Protein AF-A0A1G9VKJ0-F1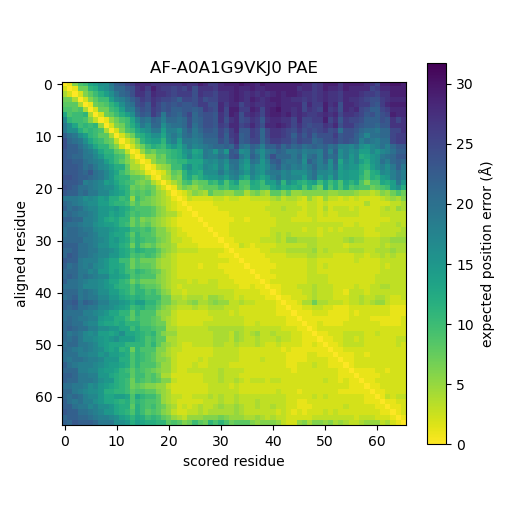 (afdb_monomer)

Foldseek 3Di:
DDDDDDPPPPDDPPVCPVPQDAALVVCVVVVVVVVLCVQQVPFQWAAPPPRRTGPDQSNHPHIDGD

Radius of gyration: 14.69 Å; Cα contacts (8 Å, |Δi|>4): 89; chains: 1; bounding box: 40×36×31 Å

Structure (mmCIF, N/CA/C/O backbone):
data_AF-A0A1G9VKJ0-F1
#
_entry.id   AF-A0A1G9VKJ0-F1
#
loop_
_atom_site.group_PDB
_atom_site.id
_atom_site.type_symbol
_atom_site.label_atom_id
_atom_site.label_alt_id
_atom_site.label_comp_id
_atom_site.label_asym_id
_atom_site.label_entity_id
_atom_site.l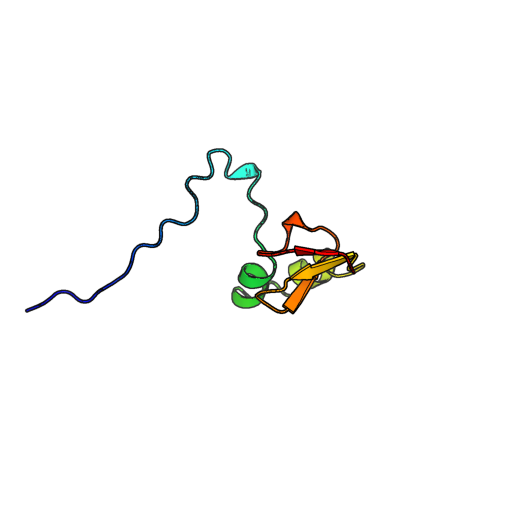abel_seq_id
_atom_site.pdbx_PDB_ins_code
_atom_site.Cartn_x
_atom_site.Cartn_y
_atom_site.Cartn_z
_atom_site.occupancy
_atom_site.B_iso_or_equiv
_atom_site.auth_seq_id
_atom_site.auth_comp_id
_atom_site.auth_asym_id
_atom_site.auth_atom_id
_atom_site.pdbx_PDB_model_num
ATOM 1 N N . MET A 1 1 ? 31.627 21.081 17.659 1.00 41.56 1 MET A N 1
ATOM 2 C CA . MET A 1 1 ? 30.175 20.813 17.643 1.00 41.56 1 MET A CA 1
ATOM 3 C C . MET A 1 1 ? 29.849 20.215 16.286 1.00 41.56 1 MET A C 1
ATOM 5 O O . MET A 1 1 ? 29.854 20.929 15.297 1.00 41.56 1 MET A O 1
ATOM 9 N N . THR A 1 2 ? 29.730 18.895 16.215 1.00 43.47 2 THR A N 1
ATOM 10 C CA . THR A 1 2 ? 29.331 18.158 15.008 1.00 43.47 2 THR A CA 1
ATOM 11 C C . THR A 1 2 ? 27.823 18.302 14.795 1.00 43.47 2 THR A C 1
ATOM 13 O O . THR A 1 2 ? 27.089 17.995 15.737 1.00 43.47 2 THR A O 1
ATOM 16 N N . PRO A 1 3 ? 27.329 18.712 13.615 1.00 48.19 3 PRO A N 1
ATOM 17 C CA . PRO A 1 3 ? 25.935 18.480 13.275 1.00 48.19 3 PRO A CA 1
ATOM 18 C C . PRO A 1 3 ? 25.719 16.991 12.983 1.00 48.19 3 PRO A C 1
ATOM 20 O O . PRO A 1 3 ? 26.522 16.334 12.315 1.00 48.19 3 PRO A O 1
ATOM 23 N N . ALA A 1 4 ? 24.658 16.467 13.588 1.00 52.16 4 ALA A N 1
ATOM 24 C CA . ALA A 1 4 ? 24.202 15.102 13.453 1.00 52.16 4 ALA A CA 1
ATOM 25 C C . ALA A 1 4 ? 23.764 14.805 12.015 1.00 52.16 4 ALA A C 1
ATOM 27 O O . ALA A 1 4 ? 23.315 15.671 11.271 1.00 52.16 4 ALA A O 1
ATOM 28 N N . LYS A 1 5 ? 23.941 13.536 11.668 1.00 55.72 5 LYS A N 1
ATOM 29 C CA . LYS A 1 5 ? 23.523 12.889 10.436 1.00 55.72 5 LYS A CA 1
ATOM 30 C C . LYS A 1 5 ? 22.007 12.979 10.287 1.00 55.72 5 LYS A C 1
ATOM 32 O O . LYS A 1 5 ? 21.310 12.445 11.141 1.00 55.72 5 LYS A O 1
ATOM 37 N N . GLU A 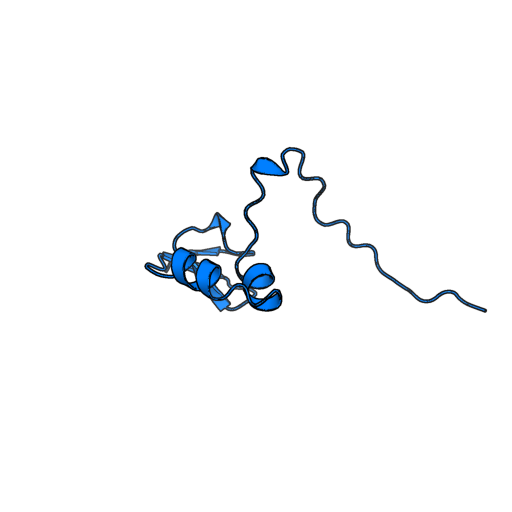1 6 ? 21.539 13.488 9.159 1.00 47.50 6 GLU A N 1
ATOM 38 C CA . GLU A 1 6 ? 20.282 13.044 8.566 1.00 47.50 6 GLU A CA 1
ATOM 39 C C . GLU A 1 6 ? 20.592 12.716 7.110 1.00 47.50 6 GLU A C 1
ATOM 41 O O . GLU A 1 6 ? 20.936 13.562 6.290 1.00 47.50 6 GLU A O 1
ATOM 46 N N . SER A 1 7 ? 20.648 11.417 6.841 1.00 50.47 7 SER A N 1
ATOM 47 C CA . SER A 1 7 ? 20.793 10.854 5.512 1.00 50.47 7 SER A CA 1
ATOM 48 C C . SER A 1 7 ? 19.537 11.190 4.723 1.00 50.47 7 SER A C 1
ATOM 50 O O . SER A 1 7 ? 18.529 10.497 4.831 1.00 50.47 7 SER A O 1
ATOM 52 N N . GLU A 1 8 ? 19.624 12.264 3.949 1.00 48.59 8 GLU A N 1
ATOM 53 C CA . GLU A 1 8 ? 18.659 12.673 2.938 1.00 48.59 8 GLU A CA 1
ATOM 54 C C . GLU A 1 8 ? 18.648 11.620 1.821 1.00 48.59 8 GLU A C 1
ATOM 56 O O . GLU A 1 8 ? 19.304 11.723 0.785 1.00 48.59 8 GLU A O 1
ATOM 61 N N . GLN A 1 9 ? 17.950 10.514 2.068 1.00 48.59 9 GLN A N 1
ATOM 62 C CA . GLN A 1 9 ? 17.565 9.593 1.015 1.00 48.59 9 GLN A CA 1
ATOM 63 C C . GLN A 1 9 ? 16.441 10.270 0.237 1.00 48.59 9 GLN A C 1
ATOM 65 O O . GLN A 1 9 ? 15.265 10.121 0.558 1.00 48.59 9 GLN A O 1
ATOM 70 N N . SER A 1 10 ? 16.829 11.045 -0.777 1.00 42.94 10 SER A N 1
ATOM 71 C CA . SER A 1 10 ? 15.945 11.486 -1.853 1.00 42.94 10 SER A CA 1
ATOM 72 C C . SER A 1 10 ? 15.426 10.247 -2.584 1.00 42.94 10 SER A C 1
ATOM 74 O O . SER A 1 10 ? 15.997 9.786 -3.570 1.00 42.94 10 SER A O 1
ATOM 76 N N . TYR A 1 11 ? 14.372 9.637 -2.053 1.00 50.22 11 TYR A N 1
ATOM 77 C CA . TYR A 1 11 ? 13.506 8.795 -2.854 1.00 50.22 11 TYR A CA 1
ATOM 78 C C . TYR A 1 11 ? 12.416 9.715 -3.381 1.00 50.22 11 TYR A C 1
ATOM 80 O O . TYR A 1 11 ? 11.628 10.232 -2.592 1.00 50.22 11 TYR A O 1
ATOM 88 N N . ASN A 1 12 ? 12.422 9.914 -4.702 1.00 56.16 12 ASN A N 1
ATOM 89 C CA . ASN A 1 12 ? 11.365 10.487 -5.548 1.00 56.16 12 ASN A CA 1
ATOM 90 C C . ASN A 1 12 ? 11.791 11.700 -6.384 1.00 56.16 12 ASN A C 1
ATOM 92 O O . ASN A 1 12 ? 11.068 12.690 -6.457 1.00 56.16 12 ASN A O 1
ATOM 96 N N . GLU A 1 13 ? 12.849 11.564 -7.186 1.00 46.84 13 GLU A N 1
ATOM 97 C CA . GLU A 1 13 ? 12.881 12.250 -8.488 1.00 46.84 13 GLU A CA 1
ATOM 98 C C . GLU A 1 13 ? 11.898 11.563 -9.456 1.00 46.84 13 GLU A C 1
ATOM 100 O O . GLU A 1 13 ? 12.263 11.021 -10.496 1.00 46.84 13 GLU A O 1
ATOM 105 N N . CYS A 1 14 ? 10.618 11.520 -9.080 1.00 52.81 14 CYS A N 1
ATOM 106 C CA . CYS A 1 14 ? 9.567 11.030 -9.954 1.00 52.81 14 CYS A CA 1
ATOM 107 C C . CYS A 1 14 ? 9.063 12.220 -10.760 1.00 52.81 14 CYS A C 1
ATOM 109 O O . CYS A 1 14 ? 8.370 13.094 -10.239 1.00 52.81 14 CYS A O 1
ATOM 111 N N . THR A 1 15 ? 9.419 12.261 -12.041 1.00 53.44 15 THR A N 1
ATOM 112 C CA . THR A 1 15 ? 9.074 13.339 -12.984 1.00 53.44 15 THR A CA 1
ATOM 113 C C . THR A 1 15 ? 7.569 13.497 -13.220 1.00 53.44 15 THR A C 1
ATOM 115 O O . THR A 1 15 ? 7.146 14.419 -13.913 1.00 53.44 15 THR A O 1
ATOM 118 N N . ASN A 1 16 ? 6.749 12.623 -12.632 1.00 49.34 16 ASN A N 1
ATOM 119 C CA . ASN A 1 16 ? 5.303 12.630 -12.753 1.00 49.34 16 ASN A CA 1
ATOM 120 C C . ASN A 1 16 ? 4.647 12.334 -11.393 1.00 49.34 16 ASN A C 1
ATOM 122 O O . ASN A 1 16 ? 4.060 11.276 -11.177 1.00 49.34 16 ASN A O 1
ATOM 126 N N . ALA A 1 17 ? 4.748 13.281 -10.454 1.00 51.81 17 ALA A N 1
ATOM 127 C CA . ALA A 1 17 ? 4.178 13.164 -9.105 1.00 51.81 17 ALA A CA 1
ATOM 128 C C . ALA A 1 17 ? 2.672 12.815 -9.092 1.00 51.81 17 ALA A C 1
ATOM 130 O O . ALA A 1 17 ? 2.194 12.207 -8.142 1.00 51.81 17 ALA A O 1
ATOM 131 N N . GLN A 1 18 ? 1.933 13.125 -10.165 1.00 52.44 18 GLN A N 1
ATOM 132 C CA . GLN A 1 18 ? 0.515 12.765 -10.328 1.00 52.44 18 GLN A CA 1
ATOM 133 C C . GLN A 1 18 ? 0.273 11.260 -10.543 1.00 52.44 18 GLN A C 1
ATOM 135 O O . GLN A 1 18 ? -0.851 10.789 -10.397 1.00 52.44 18 GLN A O 1
ATOM 140 N N . GLN A 1 19 ? 1.306 10.505 -10.920 1.00 54.34 19 GLN A N 1
ATOM 141 C CA . GLN A 1 19 ? 1.253 9.056 -11.138 1.00 54.34 19 GLN A CA 1
ATOM 142 C C . GLN A 1 19 ? 1.892 8.274 -9.983 1.00 54.34 19 GLN A C 1
ATOM 144 O O . GLN A 1 19 ? 1.833 7.046 -9.983 1.00 54.34 19 GLN A O 1
ATOM 149 N N . HIS A 1 20 ? 2.489 8.953 -8.995 1.00 61.50 20 HIS A N 1
ATOM 150 C CA . HIS A 1 20 ? 3.057 8.274 -7.837 1.00 61.50 20 HIS A CA 1
ATOM 151 C C . HIS A 1 20 ? 1.930 7.843 -6.899 1.00 61.50 20 HIS A C 1
ATOM 153 O O . HIS A 1 20 ? 1.469 8.601 -6.048 1.00 61.50 20 HIS A O 1
ATOM 159 N N . ARG A 1 21 ? 1.446 6.615 -7.085 1.00 66.75 21 ARG A N 1
ATOM 160 C CA . ARG A 1 21 ? 0.579 5.963 -6.106 1.00 66.75 21 ARG A CA 1
ATOM 161 C C . ARG A 1 21 ? 1.397 5.682 -4.851 1.00 66.75 21 ARG A C 1
ATOM 163 O O . ARG A 1 21 ? 2.445 5.047 -4.920 1.00 66.75 21 ARG A O 1
ATOM 170 N N . GLU A 1 22 ? 0.920 6.168 -3.708 1.00 77.56 22 GLU A N 1
ATOM 171 C CA . GLU A 1 22 ? 1.515 5.835 -2.416 1.00 77.56 22 GLU A CA 1
ATOM 172 C C . GLU A 1 22 ? 1.430 4.320 -2.192 1.00 77.56 22 GLU A C 1
ATOM 174 O O . GLU A 1 22 ? 0.364 3.709 -2.331 1.00 77.56 22 GLU A O 1
ATOM 179 N N . HIS A 1 23 ? 2.564 3.706 -1.851 1.00 86.38 23 HIS A N 1
ATOM 180 C CA . HIS A 1 23 ? 2.596 2.297 -1.488 1.00 86.38 23 HIS A CA 1
ATOM 181 C C . HIS A 1 23 ? 1.873 2.063 -0.157 1.00 86.38 23 HIS A C 1
ATOM 183 O O . HIS A 1 23 ? 1.885 2.897 0.751 1.00 86.38 23 HIS A O 1
ATOM 189 N N . LEU A 1 24 ? 1.329 0.860 0.001 1.00 87.38 24 LEU A N 1
ATOM 190 C CA . LEU A 1 24 ? 0.594 0.423 1.184 1.00 87.38 24 LEU A CA 1
ATOM 191 C C . LEU A 1 24 ? 1.389 0.551 2.487 1.00 87.38 24 LEU A C 1
ATOM 193 O O . LEU A 1 24 ? 0.780 0.797 3.521 1.00 87.38 24 LEU A O 1
ATOM 197 N N . CYS A 1 25 ? 2.722 0.429 2.469 1.00 86.56 25 CYS A N 1
ATOM 198 C CA . CYS A 1 25 ? 3.529 0.638 3.679 1.00 86.56 25 CYS A CA 1
ATOM 199 C C . CYS A 1 25 ? 3.373 2.058 4.234 1.00 86.56 25 CYS A C 1
ATOM 201 O O . CYS A 1 25 ? 3.074 2.217 5.412 1.00 86.56 25 CYS A O 1
ATOM 203 N N . ILE A 1 26 ? 3.461 3.064 3.364 1.00 86.56 26 ILE A N 1
ATOM 204 C CA . ILE A 1 26 ? 3.338 4.469 3.744 1.00 86.56 26 ILE A CA 1
ATOM 205 C C . ILE A 1 26 ? 1.906 4.764 4.193 1.00 86.56 26 ILE A C 1
ATOM 207 O O . ILE A 1 26 ? 1.698 5.408 5.218 1.00 86.56 26 ILE A O 1
ATOM 211 N N . LEU A 1 27 ? 0.907 4.231 3.481 1.00 89.38 27 LEU A N 1
ATOM 212 C CA . LEU A 1 27 ? -0.501 4.392 3.857 1.00 89.38 27 LEU A CA 1
ATOM 213 C C . LEU A 1 27 ? -0.810 3.781 5.234 1.00 89.38 27 LEU A C 1
ATOM 215 O O . LEU A 1 27 ? -1.577 4.361 6.005 1.00 89.38 27 LEU A O 1
ATOM 219 N N . MET A 1 28 ? -0.205 2.635 5.564 1.00 86.62 28 MET A N 1
ATOM 220 C CA . MET A 1 28 ? -0.319 2.022 6.889 1.00 86.62 28 MET A CA 1
ATOM 221 C C . MET A 1 28 ? 0.348 2.879 7.972 1.00 86.62 28 MET A C 1
ATOM 223 O O . MET A 1 28 ? -0.265 3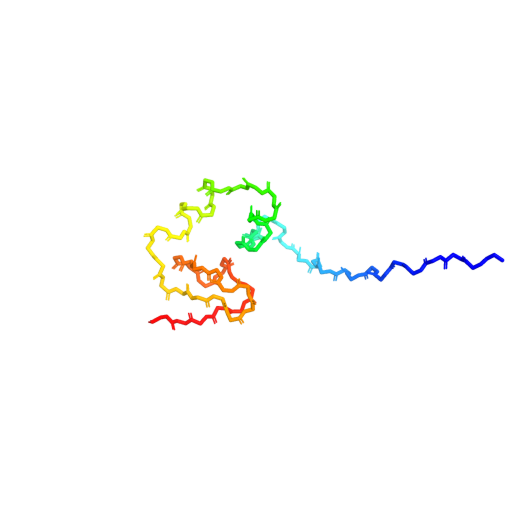.099 9.014 1.00 86.62 28 MET A O 1
ATOM 227 N N . GLU A 1 29 ? 1.549 3.409 7.723 1.00 86.94 29 GLU A N 1
ATOM 228 C CA . GLU A 1 29 ? 2.256 4.301 8.658 1.00 86.94 29 GLU A CA 1
ATOM 229 C C . GLU A 1 29 ? 1.501 5.616 8.905 1.00 86.94 29 GLU A C 1
ATOM 231 O O . GLU A 1 29 ? 1.438 6.097 10.034 1.00 86.94 29 GLU A O 1
ATOM 236 N N . GLN A 1 30 ? 0.851 6.164 7.876 1.00 87.94 30 GLN A N 1
ATOM 237 C CA . GLN A 1 30 ? -0.014 7.345 7.979 1.00 87.94 30 GLN A CA 1
ATOM 238 C C . GLN A 1 30 ? -1.374 7.053 8.643 1.00 87.94 30 GLN A C 1
ATOM 24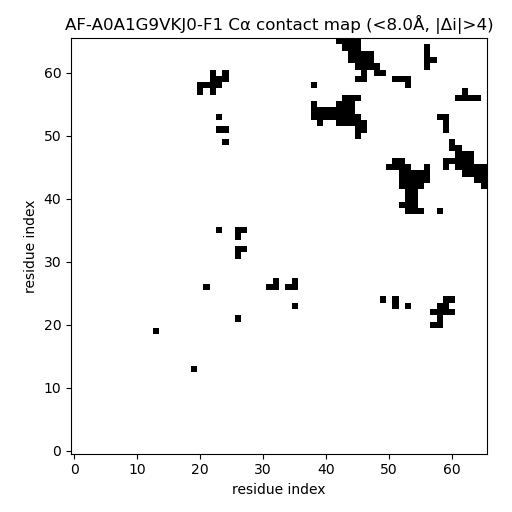0 O O . GLN A 1 30 ? -2.186 7.962 8.817 1.00 87.94 30 GLN A O 1
ATOM 245 N N . GLY A 1 31 ? -1.677 5.793 8.976 1.00 90.25 31 GLY A N 1
ATOM 246 C CA . GLY A 1 31 ? -2.959 5.402 9.564 1.00 90.25 31 GLY A CA 1
ATOM 247 C C . GLY A 1 31 ? -4.145 5.450 8.591 1.00 90.25 31 GLY A C 1
ATOM 248 O O . GLY A 1 31 ? -5.297 5.379 9.026 1.00 90.25 31 GL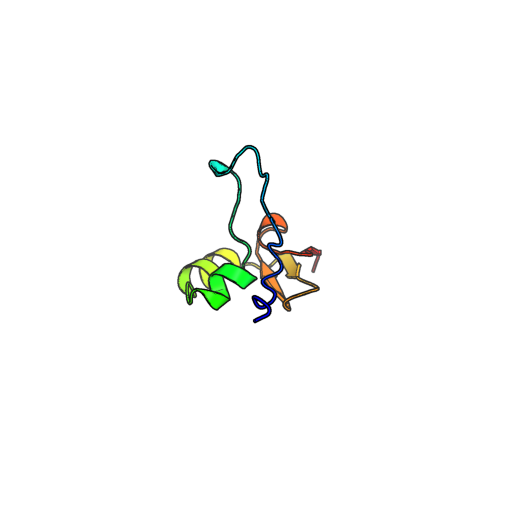Y A O 1
ATOM 249 N N . ARG A 1 32 ? -3.905 5.514 7.272 1.00 90.62 32 ARG A N 1
ATOM 250 C CA . ARG A 1 32 ? -4.931 5.531 6.206 1.00 90.62 32 ARG A CA 1
ATOM 251 C C . ARG A 1 32 ? -5.494 4.136 5.936 1.00 90.62 32 ARG A C 1
ATOM 253 O O . ARG A 1 32 ? -5.565 3.658 4.807 1.00 90.62 32 ARG A O 1
ATOM 260 N N . SER A 1 33 ? -5.944 3.485 6.999 1.00 89.12 33 SER A N 1
ATOM 261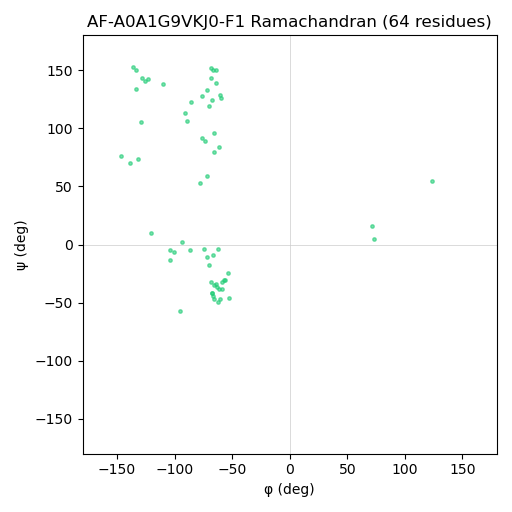 C CA . SER A 1 33 ? -6.446 2.107 7.020 1.00 89.12 33 SER A CA 1
ATOM 262 C C . SER A 1 33 ? -7.613 1.857 6.058 1.00 89.12 33 SER A C 1
ATOM 264 O O . SER A 1 33 ? -7.723 0.761 5.509 1.00 89.12 33 SER A O 1
ATOM 266 N N . ARG A 1 34 ? -8.449 2.866 5.785 1.00 92.06 34 ARG A N 1
ATOM 267 C CA . ARG A 1 34 ? -9.502 2.775 4.761 1.00 92.06 34 ARG A CA 1
ATOM 268 C C . ARG A 1 34 ? -8.923 2.544 3.367 1.00 92.06 34 ARG A C 1
ATOM 270 O O . ARG A 1 34 ? -9.360 1.637 2.673 1.00 92.06 34 ARG A O 1
ATOM 277 N N . GLU A 1 35 ? -7.934 3.341 2.988 1.00 89.94 35 GLU A N 1
ATOM 278 C CA . GLU A 1 35 ? -7.314 3.257 1.668 1.00 89.94 35 GLU A CA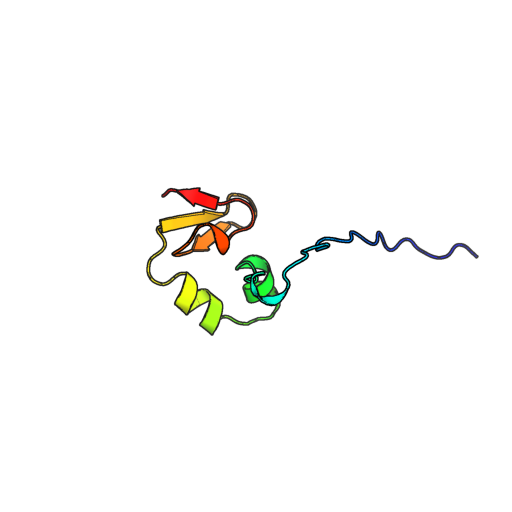 1
ATOM 279 C C . GLU A 1 35 ? -6.538 1.949 1.534 1.00 89.94 35 GLU A C 1
ATOM 281 O O . GLU A 1 35 ? -6.690 1.228 0.556 1.00 89.94 35 GLU A O 1
ATOM 286 N N . VAL A 1 36 ? -5.813 1.560 2.586 1.00 90.81 36 VAL A N 1
ATOM 287 C CA . VAL A 1 36 ? -5.177 0.239 2.670 1.00 90.81 36 VAL A CA 1
ATOM 288 C C . VAL A 1 36 ? -6.201 -0.871 2.423 1.00 90.81 36 VAL A C 1
ATOM 290 O O . VAL A 1 36 ? -5.946 -1.766 1.622 1.00 90.81 36 VAL A O 1
ATOM 293 N N . SER A 1 37 ? -7.378 -0.797 3.051 1.00 91.75 37 SER A N 1
ATOM 294 C CA . SER A 1 37 ? -8.444 -1.797 2.904 1.00 91.75 37 SER A CA 1
ATOM 295 C C . SER A 1 37 ? -9.028 -1.831 1.488 1.00 91.75 37 SER A C 1
ATOM 297 O O . SER A 1 37 ? -9.146 -2.904 0.899 1.00 91.75 37 SER A O 1
ATOM 299 N N . GLU A 1 38 ? -9.343 -0.674 0.898 1.00 93.06 38 GLU A N 1
ATOM 300 C CA . GLU A 1 38 ? -9.862 -0.571 -0.478 1.00 93.06 38 GLU A CA 1
ATOM 301 C C . GLU A 1 38 ? -8.870 -1.174 -1.493 1.00 93.06 38 GLU A C 1
ATOM 303 O O . GLU A 1 38 ? -9.255 -1.890 -2.422 1.00 93.06 38 GLU A O 1
ATOM 308 N N . ARG A 1 39 ? -7.568 -0.965 -1.271 1.00 90.25 39 ARG A N 1
ATOM 309 C CA . ARG A 1 39 ? -6.492 -1.447 -2.150 1.00 90.25 39 ARG A CA 1
ATOM 310 C C . ARG A 1 39 ? -6.016 -2.869 -1.854 1.00 90.25 39 ARG A C 1
ATOM 312 O O . ARG A 1 39 ? -5.221 -3.402 -2.621 1.00 90.25 39 ARG A O 1
ATOM 319 N N . SER A 1 40 ? -6.533 -3.490 -0.796 1.00 91.31 40 SER A N 1
ATOM 320 C CA . SER A 1 40 ? -6.247 -4.876 -0.395 1.00 91.31 40 SER A CA 1
ATOM 321 C C . SER A 1 40 ? -7.493 -5.768 -0.354 1.00 91.31 40 SER A C 1
ATOM 323 O O . SER A 1 40 ? -7.424 -6.897 0.121 1.00 91.31 40 SER A O 1
ATOM 325 N N . THR A 1 41 ? -8.639 -5.290 -0.858 1.00 94.12 41 THR A N 1
ATOM 326 C CA . THR A 1 41 ? -9.916 -6.029 -0.824 1.00 94.12 41 THR A CA 1
ATOM 327 C C . THR A 1 41 ? -9.881 -7.333 -1.638 1.00 94.12 41 THR A C 1
ATOM 329 O O . THR A 1 41 ? -10.516 -8.310 -1.256 1.00 94.12 41 THR A O 1
ATOM 332 N N . HIS A 1 42 ? -9.142 -7.365 -2.748 1.00 93.06 42 HIS A N 1
ATOM 333 C CA . HIS A 1 42 ? -8.939 -8.534 -3.611 1.00 93.06 42 HIS A CA 1
ATOM 334 C C . HIS A 1 42 ? -7.447 -8.699 -3.915 1.00 93.06 42 HIS A C 1
ATOM 336 O O . HIS A 1 42 ? -7.001 -8.370 -5.018 1.00 93.06 42 HIS A O 1
ATOM 342 N N . PRO A 1 43 ? -6.651 -9.161 -2.939 1.00 91.62 43 PRO A N 1
ATOM 343 C CA . PRO A 1 43 ? -5.212 -9.145 -3.075 1.00 91.62 43 PRO A CA 1
ATOM 344 C C . PRO A 1 43 ? -4.750 -10.174 -4.111 1.00 91.62 43 PRO A C 1
ATOM 346 O O . PRO A 1 43 ? -4.958 -11.372 -3.944 1.00 91.62 43 PRO A O 1
ATOM 349 N N . ALA A 1 44 ? -4.105 -9.692 -5.171 1.00 95.50 44 ALA A N 1
ATOM 350 C CA . ALA A 1 44 ? -3.447 -10.512 -6.190 1.00 95.50 44 ALA A CA 1
ATOM 351 C C . ALA A 1 44 ? -1.917 -10.511 -6.028 1.00 95.50 44 ALA A C 1
ATOM 353 O O . ALA A 1 44 ? -1.217 -11.326 -6.629 1.00 95.50 44 ALA A O 1
ATOM 354 N N . PHE A 1 45 ? -1.395 -9.592 -5.212 1.00 95.19 45 PHE A N 1
ATOM 355 C CA . PHE A 1 45 ? 0.028 -9.420 -4.965 1.00 95.19 45 PHE A CA 1
ATOM 356 C C . PHE A 1 45 ? 0.313 -9.284 -3.468 1.00 95.19 45 PHE A C 1
ATOM 358 O O . PHE A 1 45 ? -0.490 -8.739 -2.708 1.00 95.19 45 PHE A O 1
ATOM 365 N N . ALA A 1 46 ? 1.499 -9.722 -3.058 1.00 93.44 46 ALA A N 1
ATOM 366 C CA . ALA A 1 46 ? 2.058 -9.520 -1.728 1.00 93.44 46 ALA A CA 1
ATOM 367 C C . ALA A 1 46 ? 3.412 -8.807 -1.814 1.00 93.44 46 ALA A C 1
ATOM 369 O O . ALA A 1 46 ? 4.206 -9.052 -2.721 1.00 93.44 46 ALA A O 1
AT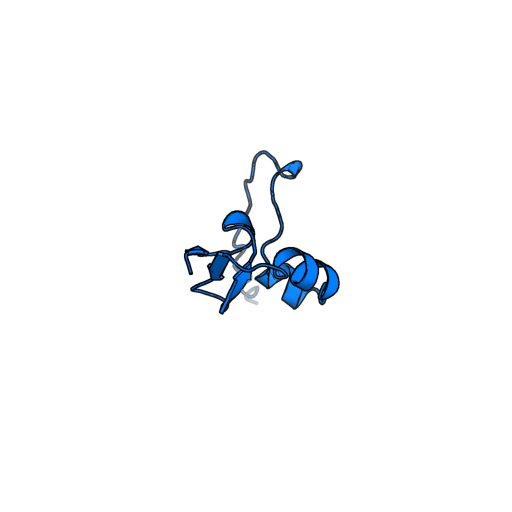OM 370 N N . CYS A 1 47 ? 3.703 -7.914 -0.870 1.00 91.06 47 CYS A N 1
ATOM 371 C CA . CYS A 1 47 ? 4.999 -7.255 -0.783 1.00 91.06 47 CYS A CA 1
ATOM 372 C C . CYS A 1 47 ? 5.969 -8.128 0.003 1.00 91.06 47 CYS A C 1
ATOM 374 O O . CYS A 1 47 ? 5.760 -8.390 1.185 1.00 91.06 47 CYS A O 1
ATOM 376 N N . ARG A 1 48 ? 7.101 -8.480 -0.604 1.00 91.12 48 ARG A N 1
ATOM 377 C CA . ARG A 1 48 ? 8.159 -9.238 0.085 1.00 91.12 48 ARG A CA 1
ATOM 378 C C . ARG A 1 48 ? 8.938 -8.430 1.126 1.00 91.12 48 ARG A C 1
ATOM 380 O O . ARG A 1 48 ? 9.726 -9.008 1.861 1.00 91.12 48 ARG A O 1
ATOM 387 N N . ASN A 1 49 ? 8.760 -7.108 1.153 1.00 84.88 49 ASN A N 1
ATOM 388 C CA . ASN A 1 49 ? 9.465 -6.222 2.080 1.00 84.88 49 ASN A CA 1
ATOM 389 C C . ASN A 1 49 ? 8.627 -5.941 3.339 1.00 84.88 49 ASN A C 1
ATOM 391 O O . ASN A 1 49 ? 9.046 -6.248 4.446 1.00 84.88 49 ASN A O 1
ATOM 395 N N . CYS A 1 50 ? 7.410 -5.415 3.167 1.00 86.12 50 CYS A N 1
ATOM 396 C CA . CYS A 1 50 ? 6.536 -5.041 4.285 1.00 86.12 50 CYS A CA 1
ATOM 397 C C . CYS A 1 50 ? 5.434 -6.065 4.606 1.00 86.12 50 CYS A C 1
ATOM 399 O O . CYS A 1 50 ? 4.705 -5.873 5.572 1.00 86.12 50 CYS A O 1
ATOM 401 N N . GLY A 1 51 ? 5.263 -7.118 3.797 1.00 88.44 51 GLY A N 1
ATOM 402 C CA . GLY A 1 51 ? 4.210 -8.123 3.991 1.00 88.44 51 GLY A CA 1
ATOM 403 C C . GLY A 1 51 ? 2.790 -7.653 3.651 1.00 88.44 51 GLY A C 1
ATOM 404 O O . GLY A 1 51 ? 1.842 -8.401 3.868 1.00 88.44 51 GLY A O 1
ATOM 405 N N . ALA A 1 52 ? 2.624 -6.433 3.127 1.00 90.19 52 ALA A N 1
ATOM 406 C CA . ALA A 1 52 ? 1.323 -5.917 2.710 1.00 90.19 52 ALA A CA 1
ATOM 407 C C . ALA A 1 52 ? 0.770 -6.684 1.504 1.00 90.19 52 ALA A C 1
ATOM 409 O O . ALA A 1 52 ? 1.528 -7.133 0.645 1.00 90.19 52 ALA A O 1
ATOM 410 N N . TYR A 1 53 ? -0.552 -6.762 1.413 1.00 93.88 53 TYR A N 1
ATOM 411 C CA . TYR A 1 53 ? -1.260 -7.373 0.297 1.00 93.88 53 TYR A CA 1
ATOM 412 C C . TYR A 1 53 ? -1.976 -6.299 -0.513 1.00 93.88 53 TYR A C 1
ATOM 414 O O . TYR A 1 53 ? -2.567 -5.392 0.069 1.00 93.88 53 TYR A O 1
ATOM 422 N N . ALA A 1 54 ? -1.928 -6.398 -1.838 1.00 93.25 54 ALA A N 1
ATOM 423 C CA . ALA A 1 54 ? -2.565 -5.443 -2.735 1.00 93.25 54 ALA A CA 1
ATOM 424 C C . ALA A 1 54 ? -3.290 -6.121 -3.882 1.00 93.25 54 ALA A C 1
ATOM 426 O O . ALA A 1 54 ? -2.881 -7.175 -4.375 1.00 93.25 54 ALA A O 1
ATOM 427 N N . ASN A 1 55 ? -4.313 -5.437 -4.374 1.00 94.00 55 ASN A N 1
ATOM 428 C CA . ASN A 1 55 ? -4.984 -5.781 -5.617 1.00 94.00 55 ASN A CA 1
ATOM 429 C C . ASN A 1 55 ? -4.039 -5.590 -6.814 1.00 94.00 55 ASN A C 1
ATOM 431 O O . ASN A 1 55 ? -4.085 -6.360 -7.767 1.00 94.00 55 ASN A O 1
ATOM 435 N N . GLU A 1 56 ? -3.161 -4.582 -6.757 1.00 90.44 56 GLU A N 1
ATOM 436 C CA . GLU A 1 56 ? -2.251 -4.225 -7.844 1.00 90.44 56 GLU A CA 1
ATOM 437 C C . GLU A 1 56 ? -0.791 -4.179 -7.371 1.00 90.44 56 GLU A C 1
ATOM 439 O O . GLU A 1 56 ? -0.476 -3.676 -6.294 1.00 90.44 56 GLU A O 1
ATOM 444 N N . ALA A 1 57 ? 0.133 -4.653 -8.210 1.00 89.00 57 ALA A N 1
ATOM 445 C CA . ALA A 1 57 ? 1.565 -4.686 -7.903 1.00 89.00 57 ALA A CA 1
ATOM 446 C C . ALA A 1 57 ? 2.162 -3.296 -7.601 1.00 89.00 57 ALA A C 1
ATOM 448 O O . ALA A 1 57 ? 3.072 -3.181 -6.787 1.00 89.00 57 ALA A O 1
ATOM 449 N N . GLN A 1 58 ? 1.627 -2.248 -8.234 1.00 87.06 58 GLN A N 1
ATOM 450 C CA . GLN A 1 58 ? 2.068 -0.855 -8.077 1.00 87.06 58 GLN A CA 1
ATOM 451 C C . GLN A 1 58 ? 1.813 -0.261 -6.686 1.00 87.06 58 GLN A C 1
ATOM 453 O O . GLN A 1 58 ? 2.294 0.825 -6.389 1.00 87.06 58 GLN A O 1
ATOM 458 N N . ASP A 1 59 ? 1.076 -0.962 -5.827 1.00 88.25 59 ASP A N 1
ATOM 459 C CA . ASP A 1 59 ? 0.765 -0.493 -4.472 1.00 88.25 59 ASP A CA 1
ATOM 460 C C . ASP A 1 59 ? 1.760 -1.015 -3.442 1.00 88.25 59 ASP A C 1
ATOM 462 O O . ASP A 1 59 ? 1.628 -0.772 -2.243 1.00 88.25 59 ASP A O 1
ATOM 466 N N . LEU A 1 60 ? 2.764 -1.756 -3.900 1.00 86.94 60 LEU A N 1
ATOM 467 C CA . LEU A 1 60 ? 3.702 -2.493 -3.078 1.00 86.94 60 LEU A CA 1
ATOM 468 C C . LEU A 1 60 ? 5.133 -2.138 -3.481 1.00 86.94 60 LEU A C 1
ATOM 470 O O . LEU A 1 60 ? 5.457 -2.029 -4.656 1.00 86.94 60 LEU A O 1
ATOM 474 N N . CYS A 1 61 ? 6.030 -2.059 -2.498 1.00 86.81 61 CYS A N 1
ATOM 475 C CA . CYS A 1 61 ? 7.440 -1.731 -2.741 1.00 86.81 61 CYS A CA 1
ATOM 476 C C . CYS A 1 61 ? 8.205 -2.827 -3.499 1.00 86.81 61 CYS A C 1
ATOM 478 O O . CYS A 1 61 ? 9.167 -2.548 -4.205 1.00 86.81 61 CYS A O 1
ATOM 480 N N . ASN A 1 62 ? 7.836 -4.090 -3.276 1.00 85.31 62 ASN A N 1
ATOM 481 C CA . ASN A 1 62 ? 8.452 -5.259 -3.907 1.00 85.31 62 ASN A CA 1
ATOM 482 C C . ASN A 1 62 ? 7.367 -6.325 -4.116 1.00 85.31 62 ASN A C 1
ATOM 484 O O . ASN A 1 62 ? 7.266 -7.255 -3.303 1.00 85.31 62 ASN A O 1
ATOM 488 N N . PRO A 1 63 ? 6.501 -6.136 -5.126 1.00 90.50 63 PRO A N 1
ATOM 489 C CA . PRO A 1 63 ? 5.361 -7.002 -5.367 1.00 90.50 63 PRO A CA 1
ATOM 490 C C . PRO A 1 63 ? 5.802 -8.393 -5.819 1.00 90.50 63 PRO A C 1
ATOM 492 O O . PRO A 1 63 ? 6.749 -8.566 -6.587 1.00 90.50 63 PRO A O 1
ATOM 495 N N . MET A 1 64 ? 5.058 -9.386 -5.365 1.00 93.31 64 MET A N 1
ATOM 496 C CA . MET A 1 64 ? 5.111 -10.765 -5.813 1.00 93.31 64 MET A CA 1
ATOM 497 C C . MET A 1 64 ? 3.680 -11.239 -6.031 1.00 93.31 64 MET A C 1
ATOM 499 O O . MET A 1 64 ? 2.821 -10.983 -5.193 1.00 93.31 64 MET A O 1
ATOM 503 N N . SER A 1 65 ? 3.425 -11.904 -7.151 1.00 92.75 65 SER A N 1
ATOM 504 C CA . SER A 1 65 ? 2.126 -12.507 -7.450 1.00 92.75 65 SER A CA 1
ATOM 505 C C . SER A 1 65 ? 1.808 -13.622 -6.454 1.00 92.75 65 SER A C 1
ATOM 507 O O . SER A 1 65 ? 2.707 -14.395 -6.105 1.00 92.75 65 SER A O 1
ATOM 509 N N . LEU A 1 66 ? 0.551 -13.691 -6.017 1.00 87.88 66 LEU A N 1
ATOM 510 C CA . LEU A 1 66 ? 0.021 -14.781 -5.195 1.00 87.88 66 LEU A CA 1
ATOM 511 C C . LEU A 1 66 ? -0.455 -15.973 -6.031 1.00 87.88 66 LEU A C 1
ATOM 513 O O . LEU A 1 66 ? -0.825 -15.765 -7.209 1.00 87.88 66 LEU A O 1
#

Nearest PDB structures (foldseek):
  4zlh-assembly1_A  TM=4.139E-01  e=3.594E+00  Escherichia coli O157:H7
  7o4l-assembly1_W  TM=3.407E-01  e=5.450E+00  Saccharomyces cerevisiae S288C

Secondary structure (DSSP, 8-state):
-PPPP---------S-GGG-PPPHHHHHHTT-HHHHHHHTSS--EEETTT--EESSGGGSSSEEE-

Organism: NCBI:txid392333

Solvent-accessible surface area (backbone atoms only — not comparable to full-atom values): 4142 Å² total; per-residue (Å²): 135,82,84,79,91,75,84,81,75,83,80,72,93,53,95,51,66,93,72,63,62,76,31,46,69,60,34,53,74,72,62,39,54,67,60,45,45,71,46,33,72,63,56,46,18,34,14,80,77,80,68,49,54,16,47,47,50,76,36,34,94,43,53,39,79,112

pLDDT: mean 77.48, std 18.46, range [41.56, 95.5]

Mean predicted aligned error: 10.03 Å

Sequence (66 aa):
MTPAKESEQSYNECTNAQQHREHLCILMEQGRSREVSERSTHPAFACRNCGAYANEAQDLCNPMSL